Protein AF-A0A2P5K266-F1 (afdb_monomer)

Structure (mmCIF, N/CA/C/O backbone):
data_AF-A0A2P5K266-F1
#
_entry.id   AF-A0A2P5K266-F1
#
loop_
_atom_site.group_PDB
_atom_site.id
_atom_site.type_symbol
_atom_site.label_atom_id
_atom_site.label_alt_id
_atom_site.label_comp_id
_atom_site.label_asym_id
_atom_site.label_entity_id
_atom_site.label_seq_id
_atom_site.pdbx_PDB_ins_code
_atom_site.Cartn_x
_atom_site.Cartn_y
_atom_site.Cartn_z
_atom_site.occupancy
_atom_site.B_iso_or_equiv
_atom_site.auth_seq_id
_atom_site.auth_comp_id
_atom_site.auth_asym_id
_atom_site.auth_atom_id
_atom_site.pdbx_PDB_model_num
ATOM 1 N N . MET A 1 1 ? 19.716 -11.574 6.555 1.00 44.19 1 MET A N 1
ATOM 2 C CA . MET A 1 1 ? 19.675 -10.871 5.255 1.00 44.19 1 MET A CA 1
ATOM 3 C C . MET A 1 1 ? 18.353 -11.209 4.588 1.00 44.19 1 MET A C 1
ATOM 5 O O . MET A 1 1 ? 18.037 -12.386 4.481 1.00 44.19 1 MET A O 1
ATOM 9 N N . GLY A 1 2 ? 17.514 -10.204 4.328 1.00 60.94 2 GLY A N 1
ATOM 10 C CA . GLY A 1 2 ? 16.129 -10.398 3.890 1.00 60.94 2 GLY A CA 1
ATOM 11 C C . GLY A 1 2 ? 16.004 -10.558 2.377 1.00 60.94 2 GLY A C 1
ATOM 12 O O . GLY A 1 2 ? 16.872 -10.134 1.627 1.00 60.94 2 GLY A O 1
ATOM 13 N N . LEU A 1 3 ? 14.907 -11.166 1.932 1.00 66.12 3 LEU A N 1
ATOM 14 C CA . LEU A 1 3 ? 14.562 -11.280 0.516 1.00 66.12 3 LEU A CA 1
ATOM 15 C C . LEU A 1 3 ? 14.187 -9.889 -0.037 1.00 66.12 3 LEU A C 1
ATOM 17 O O . LEU A 1 3 ? 13.162 -9.335 0.371 1.00 66.12 3 LEU A O 1
ATOM 21 N N . HIS A 1 4 ? 15.023 -9.340 -0.924 1.00 78.44 4 HIS A N 1
ATOM 22 C CA . HIS A 1 4 ? 14.796 -8.096 -1.670 1.00 78.44 4 HIS A CA 1
ATOM 23 C C . HIS A 1 4 ? 14.224 -8.444 -3.047 1.00 78.44 4 HIS A C 1
ATOM 25 O O . HIS A 1 4 ? 14.949 -8.534 -4.032 1.00 78.44 4 HIS A O 1
ATOM 31 N N . ILE A 1 5 ? 12.925 -8.728 -3.093 1.00 90.69 5 ILE A N 1
ATOM 32 C CA . ILE A 1 5 ? 12.194 -8.921 -4.346 1.00 90.69 5 ILE A CA 1
ATOM 33 C C . ILE A 1 5 ? 11.249 -7.740 -4.505 1.00 90.69 5 ILE A C 1
ATOM 35 O O . ILE A 1 5 ? 10.458 -7.479 -3.603 1.00 90.69 5 ILE A O 1
ATOM 39 N N . ASN A 1 6 ? 11.316 -7.075 -5.653 1.00 92.00 6 ASN A N 1
ATOM 40 C CA . ASN A 1 6 ? 10.389 -6.039 -6.075 1.00 92.00 6 ASN A CA 1
ATOM 41 C C . ASN A 1 6 ? 9.457 -6.581 -7.166 1.00 92.00 6 ASN A C 1
ATOM 43 O O . ASN A 1 6 ? 9.752 -7.574 -7.837 1.00 92.00 6 ASN A O 1
ATOM 47 N N . LYS A 1 7 ? 8.315 -5.923 -7.345 1.00 92.94 7 LYS A N 1
ATOM 48 C CA . LYS A 1 7 ? 7.325 -6.218 -8.375 1.00 92.94 7 LYS A CA 1
ATOM 49 C C . LYS A 1 7 ? 7.014 -4.957 -9.170 1.00 92.94 7 LYS A C 1
ATOM 51 O O . LYS A 1 7 ? 6.803 -3.885 -8.613 1.00 92.94 7 LYS A O 1
ATOM 56 N N . CYS A 1 8 ? 6.963 -5.109 -10.482 1.00 94.12 8 CYS A N 1
ATOM 57 C CA . CYS A 1 8 ? 6.481 -4.102 -11.416 1.00 94.12 8 CYS A CA 1
ATOM 58 C C . CYS A 1 8 ? 4.951 -3.958 -11.311 1.00 94.12 8 CYS A C 1
ATOM 60 O O . CYS A 1 8 ? 4.241 -4.945 -11.509 1.00 94.12 8 CYS A O 1
ATOM 62 N N . GLU A 1 9 ? 4.425 -2.759 -11.035 1.00 89.19 9 GLU A N 1
ATOM 63 C CA . GLU A 1 9 ? 2.964 -2.537 -10.987 1.0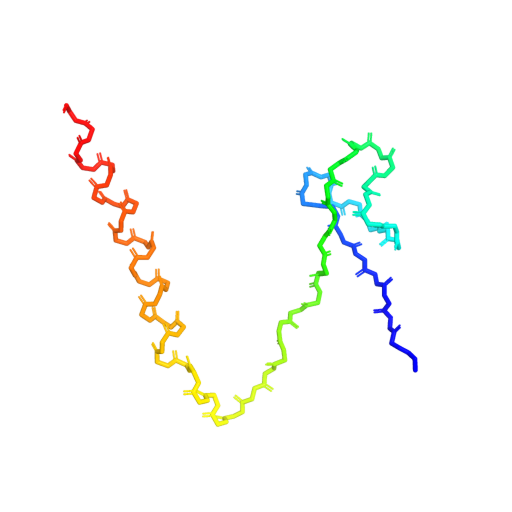0 89.19 9 GLU A CA 1
ATOM 64 C C . GLU A 1 9 ? 2.311 -2.581 -12.375 1.00 89.19 9 GLU A C 1
ATOM 66 O O . GLU A 1 9 ? 1.185 -3.051 -12.503 1.00 89.19 9 GLU A O 1
ATOM 71 N N . ALA A 1 10 ? 3.024 -2.148 -13.420 1.00 91.81 10 ALA A N 1
ATOM 72 C CA . ALA A 1 10 ? 2.487 -2.084 -14.780 1.00 91.81 10 ALA A CA 1
ATOM 73 C C . ALA A 1 10 ? 2.406 -3.461 -15.465 1.00 91.81 10 ALA A C 1
ATOM 75 O O . ALA A 1 10 ? 1.460 -3.754 -16.185 1.00 91.81 10 ALA A O 1
ATOM 76 N N . CYS A 1 11 ? 3.418 -4.299 -15.246 1.00 91.81 11 CYS A N 1
ATOM 77 C CA . CYS A 1 11 ? 3.652 -5.535 -15.994 1.00 91.81 11 CYS A CA 1
ATOM 78 C C . CYS A 1 11 ? 3.608 -6.802 -15.127 1.00 91.81 11 CYS A C 1
ATOM 80 O O . CYS A 1 11 ? 3.547 -7.912 -15.645 1.00 91.81 11 CYS A O 1
ATOM 82 N N . GLY A 1 12 ? 3.665 -6.665 -13.800 1.00 89.81 12 GLY A N 1
ATOM 83 C CA . GLY A 1 12 ? 3.567 -7.782 -12.860 1.00 89.81 12 GLY A CA 1
ATOM 84 C C . GLY A 1 12 ? 4.833 -8.625 -12.681 1.00 89.81 12 GLY A C 1
ATOM 85 O O . GLY A 1 12 ? 4.826 -9.517 -11.832 1.00 89.81 12 GLY A O 1
ATOM 86 N N . ILE A 1 13 ? 5.912 -8.341 -13.417 1.00 93.12 13 ILE A N 1
ATOM 87 C CA . ILE A 1 13 ? 7.184 -9.075 -13.346 1.00 93.12 13 ILE A CA 1
ATOM 88 C C . ILE A 1 13 ? 7.887 -8.817 -12.011 1.00 93.12 13 ILE A C 1
ATOM 90 O O . ILE A 1 13 ? 7.916 -7.687 -11.512 1.00 93.12 13 ILE A O 1
ATOM 94 N N . TYR A 1 14 ? 8.480 -9.872 -11.454 1.00 93.06 14 TYR A N 1
ATOM 95 C CA . TYR A 1 14 ? 9.338 -9.791 -10.279 1.00 93.06 14 TYR A CA 1
ATOM 96 C C . TYR A 1 14 ? 10.790 -9.543 -10.683 1.00 93.06 14 TYR A C 1
ATOM 98 O O . TYR A 1 14 ? 11.313 -10.178 -11.595 1.00 93.06 14 TYR A O 1
ATOM 106 N N . THR A 1 15 ? 11.446 -8.619 -9.992 1.00 90.94 15 THR A N 1
ATOM 107 C CA . THR A 1 15 ? 12.838 -8.240 -10.250 1.00 90.94 15 THR A CA 1
ATOM 108 C C . THR A 1 15 ? 13.514 -7.805 -8.954 1.00 90.94 15 THR A C 1
ATOM 110 O O . THR A 1 15 ? 12.854 -7.486 -7.969 1.00 90.94 15 THR A O 1
ATOM 113 N N . ILE A 1 16 ? 14.843 -7.814 -8.945 1.00 91.00 16 ILE A N 1
ATOM 114 C CA . ILE A 1 16 ? 15.671 -7.288 -7.846 1.00 91.00 16 ILE A CA 1
ATOM 115 C C . ILE A 1 16 ? 16.098 -5.839 -8.146 1.00 91.00 16 ILE A C 1
ATOM 117 O O . ILE A 1 16 ? 16.513 -5.109 -7.254 1.00 91.00 16 ILE A O 1
ATOM 121 N N . LYS A 1 17 ? 15.989 -5.413 -9.410 1.00 88.88 17 LYS A N 1
ATOM 122 C CA . LYS 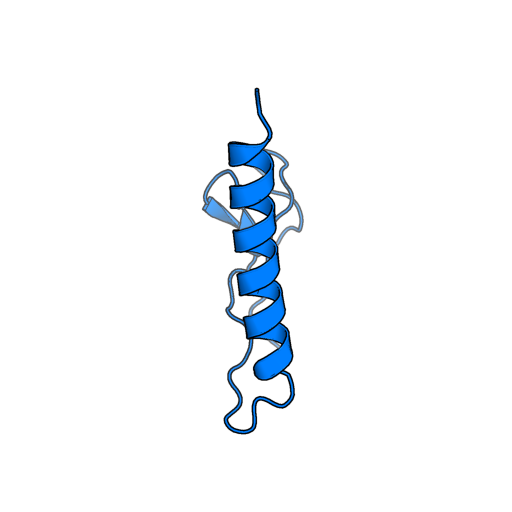A 1 17 ? 16.302 -4.047 -9.845 1.00 88.88 17 LYS A CA 1
ATOM 123 C C . LYS A 1 17 ? 15.197 -3.084 -9.416 1.00 88.88 17 LYS A C 1
ATOM 125 O O . LYS A 1 17 ? 14.040 -3.483 -9.333 1.00 88.88 17 LYS A O 1
ATOM 130 N N . ASP A 1 18 ? 15.543 -1.812 -9.245 1.00 88.06 18 ASP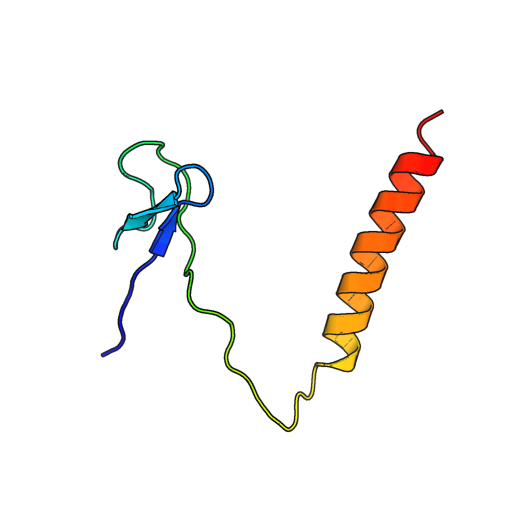 A N 1
ATOM 131 C CA . ASP A 1 18 ? 14.567 -0.761 -8.923 1.00 88.06 18 ASP A CA 1
ATOM 132 C C . ASP A 1 18 ? 13.632 -0.447 -10.097 1.00 88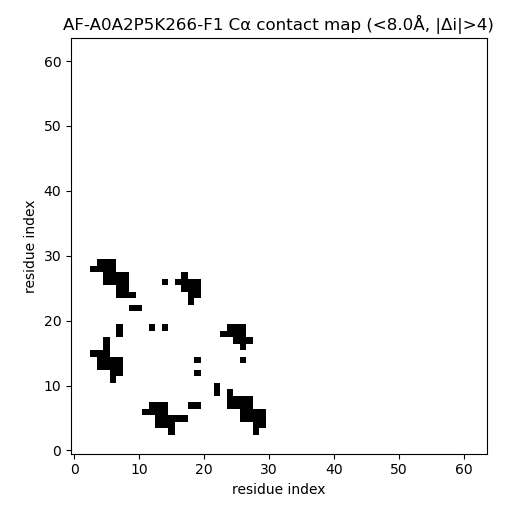.06 18 ASP A C 1
ATOM 134 O O . ASP A 1 18 ? 12.467 -0.104 -9.888 1.00 88.06 18 ASP A O 1
ATOM 138 N N . ASN A 1 19 ? 14.107 -0.640 -11.330 1.00 91.12 19 ASN A N 1
ATOM 139 C CA . ASN A 1 19 ? 13.331 -0.426 -12.548 1.00 91.12 19 ASN A CA 1
ATOM 140 C C . ASN A 1 19 ? 13.060 -1.751 -13.267 1.00 91.12 19 ASN A C 1
ATOM 142 O O . ASN A 1 19 ? 13.902 -2.657 -13.298 1.00 91.12 19 ASN A O 1
ATOM 146 N N . CYS A 1 20 ? 11.876 -1.852 -13.868 1.00 91.62 20 CYS A N 1
ATOM 147 C CA . CYS A 1 20 ? 11.490 -3.012 -14.653 1.00 91.62 20 CYS A CA 1
ATOM 148 C C . CYS A 1 20 ? 12.348 -3.113 -15.930 1.00 91.62 20 CYS A C 1
ATOM 150 O O . CYS A 1 20 ? 12.451 -2.122 -16.652 1.00 91.62 20 CYS A O 1
ATOM 152 N N . PRO A 1 21 ? 12.921 -4.288 -16.252 1.00 89.06 21 PRO A N 1
ATOM 153 C CA . PRO A 1 21 ? 13.693 -4.472 -17.482 1.00 89.06 21 PRO A CA 1
ATOM 154 C C . PRO A 1 21 ? 12.844 -4.444 -18.7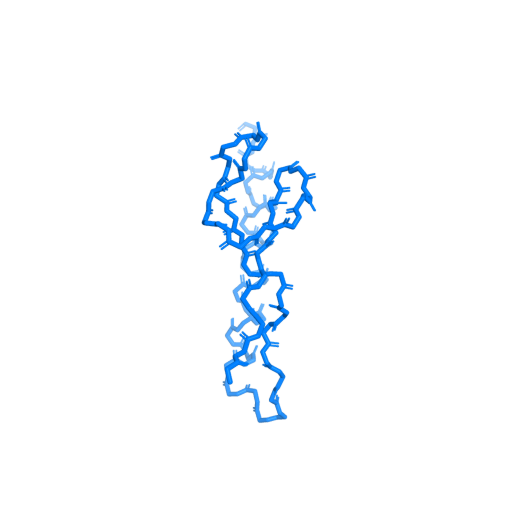64 1.00 89.06 21 PRO A C 1
ATOM 156 O O . PRO A 1 21 ? 13.386 -4.126 -19.813 1.00 89.06 21 PRO A O 1
ATOM 159 N N . GLU A 1 22 ? 11.544 -4.749 -18.686 1.00 90.19 22 GLU A N 1
ATOM 160 C CA . GLU A 1 22 ? 10.658 -4.824 -19.859 1.00 90.19 22 GLU A CA 1
ATOM 161 C C . GLU A 1 22 ? 9.993 -3.479 -20.175 1.00 90.19 22 GLU A C 1
ATOM 163 O O . GLU A 1 22 ? 10.042 -3.000 -21.301 1.00 90.19 22 GLU A O 1
ATOM 168 N N . CYS A 1 23 ? 9.369 -2.841 -19.178 1.00 90.38 23 CYS A N 1
ATOM 169 C CA . CYS A 1 23 ? 8.604 -1.607 -19.392 1.00 90.38 23 CYS A CA 1
ATOM 170 C C . CYS A 1 23 ? 9.292 -0.339 -18.867 1.00 90.38 23 CYS A C 1
ATOM 172 O O . CYS A 1 23 ? 8.771 0.757 -19.057 1.00 90.38 23 CYS A O 1
ATOM 174 N N . GLY A 1 24 ? 10.415 -0.462 -18.152 1.00 90.06 24 GLY A N 1
ATOM 175 C CA . GLY A 1 24 ? 11.116 0.676 -17.551 1.00 90.06 24 GLY A CA 1
ATOM 176 C C . GLY A 1 24 ? 10.406 1.333 -16.360 1.00 90.06 24 GLY A C 1
ATOM 177 O O . GLY A 1 24 ? 10.948 2.281 -15.794 1.00 90.06 24 GLY A O 1
ATOM 178 N N . SER A 1 25 ? 9.225 0.853 -15.941 1.00 92.31 25 SER A N 1
ATOM 179 C CA . SER A 1 25 ? 8.500 1.426 -1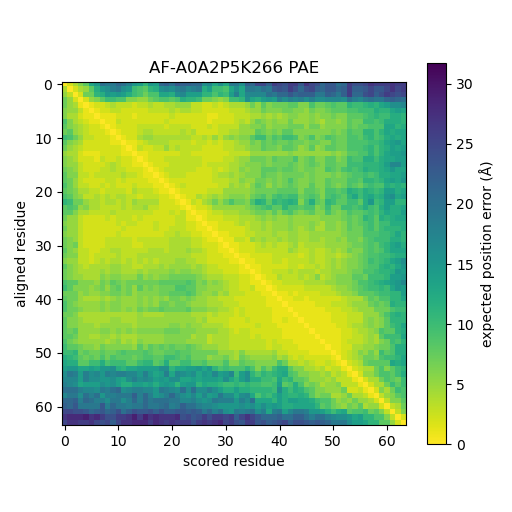4.801 1.00 92.31 25 SER A CA 1
ATOM 180 C C . SER A 1 25 ? 9.230 1.181 -13.480 1.00 92.31 25 SER A C 1
ATOM 182 O O . SER A 1 25 ? 9.951 0.190 -13.325 1.00 92.31 25 SER A O 1
ATOM 184 N N . HIS A 1 26 ? 8.982 2.040 -12.491 1.00 91.31 26 HIS A N 1
ATOM 185 C CA . HIS A 1 26 ? 9.482 1.809 -11.141 1.00 91.31 26 HIS A CA 1
ATOM 186 C C . HIS A 1 26 ? 8.848 0.549 -10.539 1.00 91.31 26 HIS A C 1
ATOM 188 O O . HIS A 1 26 ? 7.690 0.217 -10.817 1.00 91.31 26 HIS A O 1
ATOM 194 N N . THR A 1 27 ? 9.626 -0.180 -9.748 1.00 92.56 27 THR A N 1
ATOM 195 C CA . THR A 1 27 ? 9.182 -1.399 -9.076 1.00 92.56 27 THR A CA 1
ATOM 196 C C . THR A 1 27 ? 9.000 -1.154 -7.591 1.00 92.56 27 THR A C 1
ATOM 198 O O . THR A 1 27 ? 9.685 -0.335 -6.987 1.00 92.56 27 THR A O 1
ATOM 201 N N . ILE A 1 28 ? 8.043 -1.860 -6.998 1.00 92.62 28 ILE A N 1
ATOM 202 C CA . ILE A 1 28 ? 7.666 -1.690 -5.597 1.0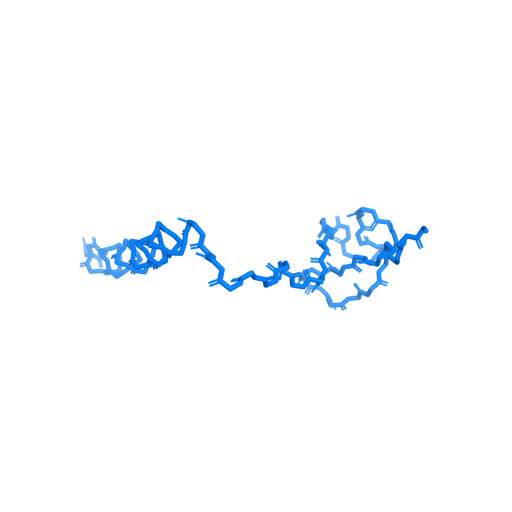0 92.62 28 ILE A CA 1
ATOM 203 C C . ILE A 1 28 ? 7.931 -2.963 -4.812 1.00 92.62 28 ILE A C 1
ATOM 205 O O . ILE A 1 28 ? 7.890 -4.066 -5.356 1.00 92.62 28 ILE A O 1
ATOM 209 N N . ASN A 1 29 ? 8.137 -2.834 -3.507 1.00 91.50 29 ASN A N 1
ATOM 210 C CA . ASN A 1 29 ? 8.185 -3.997 -2.636 1.00 91.50 29 ASN A CA 1
ATOM 211 C C . ASN A 1 29 ? 6.772 -4.617 -2.531 1.00 91.50 29 ASN A C 1
ATOM 213 O O . ASN A 1 29 ? 5.870 -3.973 -1.994 1.00 91.50 29 ASN A O 1
ATOM 217 N N . PRO A 1 30 ? 6.555 -5.858 -3.006 1.00 91.69 30 PRO A N 1
ATOM 218 C CA . PRO A 1 30 ? 5.255 -6.512 -2.977 1.00 91.69 30 PRO A CA 1
ATOM 219 C C . PRO A 1 30 ? 4.897 -7.048 -1.586 1.00 91.69 30 PRO A C 1
ATOM 221 O O . PRO A 1 30 ? 3.772 -7.500 -1.376 1.00 91.69 30 PRO A O 1
ATOM 224 N N . ARG A 1 31 ? 5.843 -7.072 -0.636 1.00 90.06 31 ARG A N 1
ATOM 225 C CA . ARG A 1 31 ? 5.584 -7.585 0.707 1.00 90.06 31 ARG A CA 1
ATOM 226 C C . ARG A 1 31 ? 4.603 -6.648 1.424 1.00 90.06 31 ARG A C 1
ATOM 228 O O . ARG A 1 31 ? 4.837 -5.440 1.465 1.00 90.06 31 ARG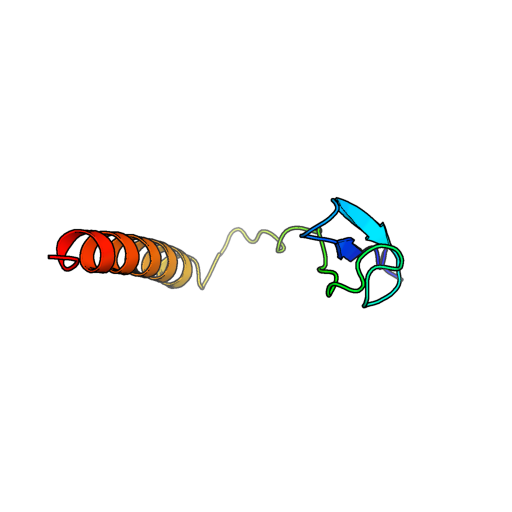 A O 1
ATOM 235 N N . PRO A 1 32 ? 3.544 -7.185 2.054 1.00 90.75 32 PRO A N 1
ATOM 236 C CA . PRO A 1 32 ? 2.635 -6.363 2.835 1.00 90.75 32 PRO A CA 1
ATOM 237 C C . PRO A 1 32 ? 3.352 -5.719 4.027 1.00 90.75 32 PRO A C 1
ATOM 239 O O . PRO A 1 32 ? 4.349 -6.234 4.544 1.00 90.75 32 PRO A O 1
ATOM 242 N N . ALA A 1 33 ? 2.800 -4.603 4.505 1.00 90.94 33 ALA A N 1
ATOM 243 C CA . ALA A 1 33 ? 3.233 -4.002 5.758 1.00 90.94 33 ALA A CA 1
ATOM 244 C C . ALA A 1 33 ? 3.120 -5.013 6.914 1.00 90.94 33 ALA A C 1
ATOM 246 O O . ALA A 1 33 ? 2.220 -5.855 6.944 1.00 90.94 33 ALA A O 1
ATOM 247 N N . ARG A 1 34 ? 4.035 -4.924 7.885 1.00 91.31 34 ARG A N 1
ATOM 248 C CA . ARG A 1 34 ? 4.019 -5.803 9.063 1.00 91.31 34 ARG A CA 1
ATOM 249 C C . ARG A 1 34 ? 2.756 -5.555 9.887 1.00 91.31 34 ARG A C 1
ATOM 251 O O . ARG A 1 34 ? 2.404 -4.408 10.156 1.00 91.31 34 ARG A O 1
ATOM 258 N N . PHE A 1 35 ? 2.112 -6.635 10.318 1.00 92.81 35 PHE A N 1
ATOM 259 C CA . PHE A 1 35 ? 0.977 -6.565 11.231 1.00 92.81 35 PHE A CA 1
ATOM 260 C C . PHE A 1 35 ? 1.445 -6.330 12.678 1.00 92.81 35 PHE A C 1
ATOM 262 O O . PHE A 1 35 ? 2.490 -6.839 13.085 1.00 92.81 35 PHE A O 1
ATOM 269 N N . SER A 1 36 ? 0.668 -5.565 13.447 1.00 92.69 36 SER A N 1
ATOM 270 C CA . SER A 1 36 ? 0.859 -5.332 14.883 1.00 92.69 36 SER A CA 1
ATOM 271 C C . SER A 1 36 ? -0.500 -5.346 15.578 1.00 92.69 36 SER A C 1
ATOM 273 O O . SER A 1 36 ? -1.439 -4.731 15.075 1.00 92.69 36 SER A O 1
ATOM 275 N N . LEU A 1 37 ? -0.594 -6.023 16.727 1.00 94.25 37 LEU A N 1
ATOM 276 C CA . LEU A 1 37 ? -1.820 -6.093 17.532 1.00 94.25 37 LEU A CA 1
ATOM 277 C C . LEU A 1 37 ? -2.197 -4.734 18.134 1.00 94.25 37 LEU A C 1
ATOM 279 O O . LEU A 1 37 ? -3.373 -4.394 18.189 1.00 94.25 37 LEU A O 1
ATOM 283 N N . GLU A 1 38 ? -1.202 -3.950 18.554 1.00 94.94 38 GLU A N 1
ATOM 284 C CA . GLU A 1 38 ? -1.423 -2.634 19.164 1.00 94.94 38 GLU A CA 1
ATOM 285 C C . GLU A 1 38 ? -1.899 -1.584 18.150 1.00 94.94 38 GLU A C 1
ATOM 287 O O . GLU A 1 38 ? -2.589 -0.645 18.529 1.00 94.94 38 GLU A O 1
ATOM 292 N N . ASP A 1 39 ? -1.495 -1.713 16.877 1.00 92.69 39 ASP A N 1
ATOM 293 C CA . ASP A 1 39 ? -1.857 -0.836 15.750 1.00 92.69 39 ASP A CA 1
ATOM 294 C C . ASP A 1 39 ? -2.068 0.651 16.121 1.00 92.69 39 ASP A C 1
ATOM 296 O O . ASP A 1 39 ? -3.123 1.238 15.862 1.00 92.69 39 ASP A O 1
ATOM 300 N N . ARG A 1 40 ? -1.047 1.290 16.717 1.00 93.56 40 ARG A N 1
ATOM 301 C CA . ARG A 1 40 ? -1.130 2.673 17.243 1.00 93.56 40 ARG A CA 1
ATOM 302 C C . ARG A 1 40 ? -1.672 3.700 16.239 1.00 93.56 40 ARG A C 1
ATOM 304 O O . ARG A 1 40 ? -2.335 4.657 16.626 1.00 93.56 40 ARG A O 1
ATOM 311 N N . TYR A 1 41 ? -1.431 3.493 14.943 1.00 94.94 41 TYR A N 1
ATOM 312 C CA . TYR A 1 41 ? -1.876 4.387 13.866 1.00 94.94 41 TYR A CA 1
ATOM 313 C C . TYR A 1 41 ? -3.129 3.897 13.120 1.00 94.94 41 TYR A C 1
ATOM 315 O O . TYR A 1 41 ? -3.511 4.476 12.099 1.00 94.94 41 TYR A O 1
ATOM 323 N N . GLY A 1 42 ? -3.807 2.860 13.617 1.00 94.56 42 GLY A N 1
ATOM 324 C CA . GLY A 1 42 ? -4.974 2.252 12.977 1.00 94.56 42 GLY A CA 1
ATOM 325 C C . GLY A 1 42 ? -6.115 3.232 12.719 1.00 94.56 42 GLY A C 1
ATOM 326 O O . GLY A 1 42 ? -6.679 3.255 11.621 1.00 94.56 42 GLY A O 1
ATOM 327 N N . LYS A 1 43 ? -6.413 4.100 13.698 1.00 94.75 43 LYS A N 1
ATOM 328 C CA . LYS A 1 43 ? -7.439 5.151 13.573 1.00 94.75 43 LYS A CA 1
ATOM 329 C C . LYS A 1 43 ? -7.144 6.080 12.391 1.00 94.75 43 LYS A C 1
ATOM 331 O O . LYS A 1 43 ? -8.004 6.273 11.533 1.00 94.75 43 LYS A O 1
ATOM 336 N N . TYR A 1 44 ? -5.922 6.603 12.311 1.00 95.94 44 TYR A N 1
ATOM 337 C CA . TYR A 1 44 ? -5.507 7.531 11.257 1.00 95.94 44 TYR A CA 1
ATOM 338 C C . TYR A 1 44 ? -5.488 6.866 9.879 1.00 95.94 44 TYR A C 1
ATOM 340 O O . TYR A 1 44 ? -5.999 7.440 8.918 1.00 95.94 44 TYR A O 1
ATOM 348 N N . ARG A 1 45 ? -4.999 5.622 9.785 1.00 94.75 45 ARG A N 1
ATOM 349 C CA . ARG A 1 45 ? -4.985 4.856 8.528 1.00 94.75 45 ARG A CA 1
ATOM 350 C C . ARG A 1 45 ? -6.395 4.665 7.957 1.00 94.75 45 ARG A C 1
ATOM 352 O O . ARG A 1 45 ? -6.602 4.841 6.757 1.00 94.75 45 ARG A O 1
ATOM 359 N N . ARG A 1 46 ? -7.381 4.349 8.808 1.00 94.81 46 ARG A N 1
ATOM 360 C CA . ARG A 1 46 ? -8.794 4.217 8.397 1.00 94.81 46 ARG A CA 1
ATOM 361 C C . ARG A 1 46 ? -9.376 5.555 7.946 1.00 94.81 46 ARG A C 1
ATOM 363 O O . ARG A 1 46 ? -9.983 5.615 6.881 1.00 94.81 46 ARG A O 1
ATOM 370 N N . LEU A 1 47 ? -9.144 6.624 8.710 1.00 96.19 47 LEU A N 1
ATOM 371 C CA . LEU A 1 47 ? -9.604 7.970 8.353 1.00 96.19 47 LEU A CA 1
ATOM 372 C C . LEU A 1 47 ? -9.025 8.440 7.015 1.00 96.19 47 LEU A C 1
ATOM 374 O O . LEU A 1 47 ? -9.755 9.012 6.212 1.00 96.19 47 LEU A O 1
ATOM 378 N N . MET A 1 48 ? -7.744 8.182 6.745 1.00 95.06 48 MET A N 1
ATOM 379 C CA . MET A 1 48 ? -7.105 8.537 5.474 1.00 95.06 48 MET A CA 1
ATOM 380 C C . MET A 1 48 ? -7.735 7.789 4.291 1.00 95.06 48 MET A C 1
ATOM 382 O O . MET A 1 48 ? -8.013 8.396 3.261 1.00 95.06 48 MET A O 1
ATOM 386 N N . LYS A 1 49 ? -8.03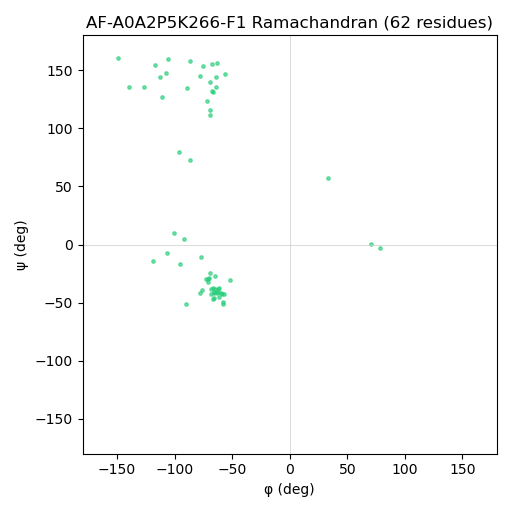6 6.492 4.454 1.00 91.88 49 LYS A N 1
ATOM 387 C CA . LYS A 1 49 ? -8.711 5.681 3.426 1.00 91.88 49 LYS A CA 1
ATOM 388 C C . LYS A 1 49 ? -10.142 6.155 3.147 1.00 91.88 49 LYS A C 1
ATOM 390 O O . LYS A 1 49 ? -10.583 6.159 2.001 1.00 91.88 49 LYS A O 1
ATOM 395 N N . ILE A 1 50 ? -10.868 6.565 4.188 1.00 93.06 50 ILE A N 1
ATOM 396 C CA . ILE A 1 50 ? -12.214 7.137 4.047 1.00 93.06 50 ILE A CA 1
ATOM 397 C C . ILE A 1 50 ? -12.138 8.480 3.319 1.00 93.06 50 ILE A C 1
ATOM 399 O O . ILE A 1 50 ? -12.895 8.704 2.380 1.00 93.06 50 ILE A O 1
ATOM 403 N N . GLN A 1 51 ? -11.211 9.356 3.712 1.00 92.12 51 GLN A N 1
ATOM 404 C CA . GLN A 1 51 ? -11.035 10.664 3.081 1.00 92.12 51 GLN A CA 1
ATOM 405 C C . GLN A 1 51 ? -10.660 10.546 1.604 1.00 92.12 51 GLN A C 1
ATOM 407 O O . GLN A 1 51 ? -11.281 11.211 0.782 1.00 92.12 51 GLN A O 1
ATOM 412 N N . SER A 1 52 ? -9.722 9.660 1.256 1.00 88.31 52 SER A N 1
ATOM 413 C CA . SER A 1 52 ? -9.330 9.438 -0.140 1.00 88.31 52 SER A CA 1
ATOM 414 C C . SER A 1 52 ? -10.455 8.846 -0.989 1.00 88.31 52 SER A C 1
ATOM 416 O O . SER A 1 52 ? -10.506 9.072 -2.193 1.00 88.31 52 SER A O 1
ATOM 418 N N . SER A 1 53 ? -11.379 8.108 -0.371 1.00 83.56 53 SER A N 1
ATOM 419 C CA . SER A 1 53 ? -12.580 7.603 -1.042 1.00 83.56 53 SER A CA 1
ATOM 420 C C . SER A 1 53 ? -13.637 8.704 -1.190 1.00 83.56 53 SER A C 1
ATOM 422 O O . SER A 1 53 ? -14.238 8.848 -2.248 1.00 83.56 53 SER A O 1
ATOM 424 N N . LYS A 1 54 ? -13.837 9.534 -0.156 1.00 79.81 54 LYS A N 1
ATOM 425 C CA . LYS A 1 54 ? -14.792 10.651 -0.164 1.00 79.81 54 LYS A CA 1
ATOM 426 C C . LYS A 1 54 ? -14.396 11.736 -1.167 1.00 79.81 54 LYS A C 1
ATOM 428 O O . LYS A 1 54 ? -15.271 12.244 -1.858 1.00 79.81 54 LYS A O 1
ATOM 433 N N . SER A 1 55 ? -13.109 12.073 -1.270 1.00 69.44 55 SER A N 1
ATOM 434 C CA . SER A 1 55 ? -12.623 13.051 -2.250 1.00 69.44 55 SER A CA 1
ATOM 435 C C . SER A 1 55 ? -12.866 12.588 -3.685 1.00 69.44 55 SER A C 1
ATOM 437 O O . SER A 1 55 ? -13.321 13.390 -4.491 1.00 69.44 55 SER A O 1
ATOM 439 N N . LYS A 1 56 ? -12.661 11.298 -3.988 1.00 70.94 56 LYS A N 1
ATOM 440 C CA . LYS A 1 56 ? -12.997 10.718 -5.301 1.00 70.94 56 LYS A CA 1
ATOM 441 C C . LYS A 1 56 ? -14.477 10.889 -5.631 1.00 70.94 56 LYS A C 1
ATOM 443 O O . LYS A 1 56 ? -14.802 11.449 -6.668 1.00 70.94 56 LYS A O 1
ATOM 448 N N . ILE A 1 57 ? -15.355 10.531 -4.693 1.00 74.25 57 ILE A N 1
ATOM 449 C CA . ILE A 1 57 ? -16.806 10.668 -4.874 1.00 74.25 57 ILE A CA 1
ATOM 450 C C . ILE A 1 57 ? -17.216 12.141 -5.063 1.00 74.25 57 ILE A C 1
ATOM 452 O O . ILE A 1 57 ? -18.114 12.443 -5.842 1.00 74.25 57 ILE A O 1
ATOM 456 N N . ILE A 1 58 ? -16.594 13.079 -4.341 1.00 69.94 58 ILE A N 1
ATOM 457 C CA . ILE A 1 58 ? -16.884 14.515 -4.488 1.00 69.94 58 ILE A CA 1
ATOM 458 C C . ILE A 1 58 ? -16.396 15.033 -5.848 1.00 69.94 58 ILE A C 1
ATOM 460 O O . ILE A 1 58 ? -17.132 15.761 -6.505 1.00 69.94 58 ILE A O 1
ATOM 464 N N . HIS A 1 59 ? -15.201 14.640 -6.298 1.00 69.12 59 HIS A N 1
ATOM 465 C CA . HIS A 1 59 ? -14.704 14.989 -7.632 1.00 69.12 59 HIS A CA 1
ATOM 466 C C . HIS A 1 59 ? -15.589 14.431 -8.752 1.00 69.12 59 HIS A C 1
ATOM 468 O O . HIS A 1 59 ? -15.809 15.115 -9.746 1.00 69.12 59 HIS A O 1
ATOM 474 N N . GLU A 1 60 ? -16.129 13.225 -8.590 1.00 63.28 60 GLU A N 1
ATOM 475 C CA . GLU A 1 60 ? -17.085 12.641 -9.538 1.00 63.28 60 GLU A CA 1
ATOM 476 C C . GLU A 1 60 ? -18.428 13.386 -9.530 1.00 63.28 60 GLU A C 1
ATOM 478 O O . GLU A 1 60 ? -19.007 13.616 -10.584 1.00 63.28 60 GLU A O 1
ATOM 483 N N . ARG A 1 61 ? -18.909 13.822 -8.358 1.00 63.84 61 ARG A N 1
ATOM 484 C CA . ARG A 1 61 ? -20.166 14.586 -8.233 1.00 63.84 61 ARG A CA 1
ATOM 485 C C . ARG A 1 61 ? -20.072 16.024 -8.742 1.00 63.84 61 ARG A C 1
ATOM 487 O O . ARG A 1 61 ? -21.082 16.559 -9.178 1.00 63.84 61 ARG A O 1
ATOM 494 N N . ASN A 1 62 ? -18.890 16.631 -8.671 1.00 61.84 62 ASN A N 1
ATOM 495 C CA . ASN A 1 62 ? -18.641 18.007 -9.105 1.00 61.84 62 ASN A CA 1
ATOM 496 C C . ASN A 1 62 ? -18.174 18.110 -10.570 1.00 61.84 62 ASN A C 1
ATOM 498 O O . ASN A 1 62 ? -17.829 19.203 -11.002 1.00 61.84 62 ASN A O 1
ATOM 502 N N . ASN A 1 63 ? -18.127 17.005 -11.325 1.00 52.31 63 ASN A N 1
ATOM 503 C CA . ASN A 1 63 ? -17.965 17.039 -12.782 1.00 52.31 63 ASN A CA 1
ATOM 504 C C . ASN A 1 63 ? -19.340 17.183 -13.464 1.00 52.31 63 ASN A C 1
ATOM 506 O O . ASN A 1 63 ? -19.859 16.234 -14.051 1.00 52.31 63 ASN A O 1
ATOM 510 N N . TYR A 1 64 ? -19.898 18.390 -13.346 1.00 51.28 64 TYR A N 1
ATOM 511 C CA . TYR A 1 64 ? -20.781 19.046 -14.314 1.00 51.28 64 TYR A CA 1
ATOM 512 C C . TYR A 1 64 ? -20.188 20.423 -14.609 1.00 51.28 64 TYR A C 1
ATOM 514 O O . TYR A 1 64 ? -19.723 21.062 -13.636 1.00 51.28 64 TYR A O 1
#

Nearest PDB structures (foldseek):
  2apo-assembly1_B  TM=8.229E-01  e=2.026E-05  Methanocaldococcus jannaschii
  3lwp-assembly1_B  TM=9.200E-01  e=5.961E-05  Pyrococcus furiosus
  3hjw-assembly1_B  TM=9.068E-01  e=5.572E-05  Pyrococcus furiosus
  3lwo-assembly1_B  TM=9.103E-01  e=5.961E-05  Pyrococcus furiosus
  2aqc-assembly1_A  TM=6.322E-01  e=1.433E-04  Methanocaldococcus jannaschii

Solvent-accessible surface area (backbone atoms only — not comparable to full-atom values): 4095 Å² total; per-residue (Å²): 137,81,91,72,58,24,28,23,81,91,78,63,51,74,40,74,53,64,49,34,91,87,79,62,45,69,38,41,71,73,72,75,81,85,86,61,94,78,47,89,58,49,69,59,56,51,51,52,56,50,49,62,50,50,52,52,54,48,56,62,69,62,71,117

Radius of gyration: 17.26 Å; Cα contacts (8 Å, |Δi|>4): 54; chains: 1; bounding box: 40×30×39 Å

Foldseek 3Di:
DDDQWWADPVPGDIDNDQADPPPRDGTHDPDDDDDDPPPVCPVVVVVVVVVVVVVVVVVVVPPD

Sequence (64 aa):
MGLHINKCEACGIYTIKDNCPECGSHTINPRPARFSLEDRYGKYRRLMKIQSSKSKIIHERNNY

Secondary structure (DSSP, 8-state):
-----EEETTT--EESSSB-TTT--BEE--SPPPP-SS-TTHHHHHHHHHHHHHHHHHHHHT--

Mean predicted aligned error: 7.42 Å

pLDDT: mean 85.65, std 12.48, range [44.19, 96.19]